Protein AF-A0A218PR52-F1 (afdb_monomer_lite)

Sequence (180 aa):
MHDSLDRFSGSTIVMIILVSALSVLGSLAFACAAPLAAIAAFAALMMGRTTGLALVATALLANQLVGFGVLHYPQTVDTFAWGAAMGVSALIAFFVAHLVVERLQGRSPMLTVPLAFAVAFATYQMALFVTGYPLEGSEATLSADVVRRVFEVDFVAFGALLVLQWVWTMARSAVSAKHA

Secondary structure (DSSP, 8-state):
--TTSTTS-HHHHHHHHHHHHHHHHHHHHHSS---HHHHHHHHHHHS-HHHHHHHHHHHHHHHHHHHHHTS-----HHHHHHHHHHHHHHHHHHHHHHHHHHHHTTT-HHHHHHHHHHHHHHHHHHHHHHHHTTSTTGGGTT-HHHHHHHHHHHHHHHHHHHHHHHHHHHHHHHHHHH--

Foldseek 3Di:
DPPPVVVQDPVLVVLLVVLLVLQLVCCVPQNPQRLLLLLLLLLLQPHDPVSSLVSSVSSLVSNVCCVCPPVVHDPDPLVVLLSVLLSVQSNQLNVQLNVQLVVPVVPDVPVSNVCSSVSSLVSSLVSSLVSCVVGPPSVCSPPPVNSVSNCVSNVVSNVVSVVVVVVVVVVVVVVVVVVD

Radius of gyration: 16.91 Å; chains: 1; bounding box: 38×30×56 Å

Structure (mmCIF, N/CA/C/O backbone):
data_AF-A0A218PR52-F1
#
_entry.id   AF-A0A218PR52-F1
#
loop_
_atom_site.group_PDB
_atom_site.id
_atom_site.type_symbol
_atom_site.label_atom_id
_atom_site.label_alt_id
_atom_site.label_comp_id
_atom_site.label_asym_id
_atom_site.label_entity_id
_atom_site.label_seq_id
_atom_site.pdbx_PDB_ins_code
_atom_site.Cartn_x
_atom_site.Cartn_y
_atom_site.Cartn_z
_atom_site.occupancy
_atom_site.B_iso_or_equiv
_atom_site.auth_seq_id
_atom_site.auth_comp_id
_atom_site.auth_asym_id
_atom_site.auth_atom_id
_atom_site.pdbx_PDB_model_num
ATOM 1 N N . MET A 1 1 ? 19.204 6.021 24.074 1.00 38.50 1 MET A N 1
ATOM 2 C CA . MET A 1 1 ? 18.992 5.401 22.744 1.00 38.50 1 MET A CA 1
ATOM 3 C C . MET A 1 1 ? 18.628 3.919 22.907 1.00 38.50 1 MET A C 1
ATOM 5 O O . MET A 1 1 ? 19.242 3.065 22.290 1.00 38.50 1 MET A O 1
ATOM 9 N N . HIS A 1 2 ? 17.651 3.611 23.768 1.00 36.25 2 HIS A N 1
ATOM 10 C CA . HIS A 1 2 ? 17.145 2.246 23.999 1.00 36.25 2 HIS A CA 1
ATOM 11 C C . HIS A 1 2 ? 15.596 2.198 23.987 1.00 36.25 2 HIS A C 1
ATOM 13 O O . HIS A 1 2 ? 15.026 1.129 23.834 1.00 36.25 2 HIS A O 1
ATOM 19 N N . ASP A 1 3 ? 14.915 3.356 24.014 1.00 40.22 3 ASP A N 1
ATOM 20 C CA . ASP A 1 3 ? 13.456 3.460 24.219 1.00 40.22 3 ASP A CA 1
ATOM 21 C C . ASP A 1 3 ? 12.582 3.380 22.949 1.00 40.22 3 ASP A C 1
ATOM 23 O O . ASP A 1 3 ? 11.361 3.483 23.029 1.00 40.22 3 ASP A O 1
ATOM 27 N N . SER A 1 4 ? 13.153 3.238 21.745 1.00 46.91 4 SER A N 1
ATOM 28 C CA . SER A 1 4 ? 12.336 3.184 20.511 1.00 46.91 4 SER A CA 1
ATOM 29 C C . SER A 1 4 ? 11.792 1.794 20.172 1.00 46.91 4 SER A C 1
ATOM 31 O O . SER A 1 4 ? 10.869 1.699 19.364 1.00 46.91 4 SER A O 1
ATOM 33 N N . LEU A 1 5 ? 12.322 0.725 20.777 1.00 46.69 5 LEU A N 1
ATOM 34 C CA . LEU A 1 5 ? 11.913 -0.649 20.460 1.00 46.69 5 LEU A CA 1
ATOM 35 C C . LEU A 1 5 ? 10.746 -1.146 21.333 1.00 46.69 5 LEU A C 1
ATOM 37 O O . LEU A 1 5 ? 9.972 -1.980 20.872 1.00 46.69 5 LEU A O 1
ATOM 41 N N . ASP A 1 6 ? 10.519 -0.547 22.506 1.00 47.06 6 ASP A N 1
ATOM 42 C CA . ASP A 1 6 ? 9.420 -0.920 23.417 1.00 47.06 6 ASP A CA 1
ATOM 43 C C . ASP A 1 6 ? 8.036 -0.420 22.957 1.00 47.06 6 ASP A C 1
ATOM 45 O O . ASP A 1 6 ? 7.000 -0.789 23.511 1.00 47.06 6 ASP A O 1
ATOM 49 N N . ARG A 1 7 ? 7.981 0.406 21.899 1.00 51.03 7 ARG A N 1
ATOM 50 C CA . ARG A 1 7 ? 6.722 0.948 21.355 1.00 51.03 7 ARG A CA 1
ATOM 51 C C . ARG A 1 7 ? 5.967 -0.042 20.459 1.00 51.03 7 ARG A C 1
ATOM 53 O O . ARG A 1 7 ? 4.805 0.195 20.119 1.00 51.03 7 ARG A O 1
ATOM 60 N N . PHE A 1 8 ? 6.593 -1.154 20.081 1.00 50.22 8 PHE A N 1
ATOM 61 C CA . PHE A 1 8 ? 5.953 -2.210 19.305 1.00 50.22 8 PHE A CA 1
ATOM 62 C C . PHE A 1 8 ? 5.353 -3.251 20.253 1.00 50.22 8 PHE A C 1
ATOM 64 O O . PHE A 1 8 ? 6.013 -4.200 20.664 1.00 50.22 8 PHE A O 1
ATOM 71 N N . SER A 1 9 ? 4.070 -3.086 20.596 1.00 61.56 9 SER A N 1
ATOM 72 C CA . SER A 1 9 ? 3.295 -4.154 21.242 1.00 61.56 9 SER A CA 1
ATOM 73 C C . SER A 1 9 ? 3.459 -5.454 20.444 1.00 61.56 9 SER A C 1
ATOM 75 O O . SER A 1 9 ? 3.469 -5.412 19.215 1.00 61.56 9 SER A O 1
ATOM 77 N N . GLY A 1 10 ? 3.518 -6.617 21.106 1.00 55.94 10 GLY A N 1
ATOM 78 C CA . GLY A 1 10 ? 3.589 -7.916 20.416 1.00 55.94 10 GLY A CA 1
ATOM 79 C C . GLY A 1 10 ? 2.497 -8.106 19.350 1.00 55.94 10 GLY A C 1
ATOM 80 O O . GLY A 1 10 ? 2.724 -8.762 18.339 1.00 55.94 10 GLY A O 1
ATOM 81 N N . SER A 1 11 ? 1.351 -7.433 19.511 1.00 57.50 11 SER A N 1
ATOM 82 C CA . SER A 1 11 ? 0.295 -7.338 18.492 1.00 57.50 11 SER A CA 1
ATOM 83 C C . SER A 1 11 ? 0.738 -6.669 17.184 1.00 57.50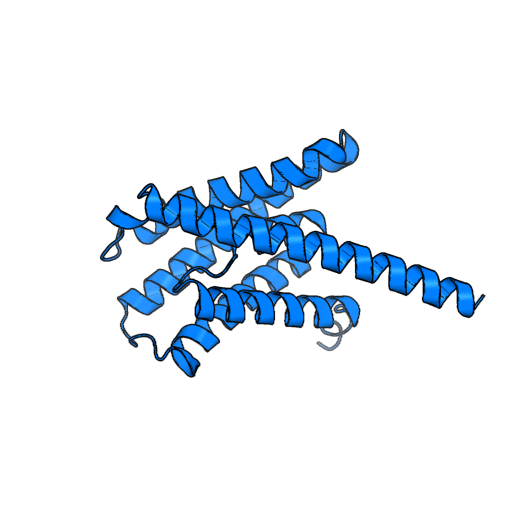 11 SER A C 1
ATOM 85 O O . SER A 1 11 ? 0.413 -7.147 16.100 1.00 57.50 11 SER A O 1
ATOM 87 N N . THR A 1 12 ? 1.528 -5.601 17.271 1.00 61.66 12 THR A N 1
ATOM 88 C CA . THR A 1 12 ? 2.066 -4.870 16.123 1.00 61.66 12 THR A CA 1
ATOM 89 C C . THR A 1 12 ? 3.049 -5.730 15.336 1.00 61.66 12 THR A C 1
ATOM 91 O O . THR A 1 12 ? 3.008 -5.730 14.111 1.00 61.66 12 THR A O 1
ATOM 94 N N . ILE A 1 13 ? 3.887 -6.511 16.022 1.00 61.06 13 ILE A N 1
ATOM 95 C CA . ILE A 1 13 ? 4.863 -7.407 15.383 1.00 61.06 13 ILE A CA 1
ATOM 96 C C . ILE A 1 13 ? 4.149 -8.531 14.624 1.00 61.06 13 ILE A C 1
ATOM 98 O O . ILE A 1 13 ? 4.466 -8.786 13.464 1.00 61.06 13 ILE A O 1
ATOM 102 N N . VAL A 1 14 ? 3.137 -9.156 15.235 1.00 63.66 14 VAL A N 1
ATOM 103 C CA . VAL A 1 14 ? 2.327 -10.197 14.580 1.00 63.66 14 VAL A CA 1
ATOM 104 C C . VAL A 1 14 ? 1.632 -9.648 13.335 1.00 63.66 14 VAL A C 1
ATOM 106 O O . VAL A 1 14 ? 1.633 -10.292 12.289 1.00 63.66 14 VAL A O 1
ATOM 109 N N . MET A 1 15 ? 1.094 -8.432 13.411 1.00 61.53 15 MET A N 1
ATOM 110 C CA . MET A 1 15 ? 0.419 -7.818 12.273 1.00 61.53 15 MET A CA 1
ATOM 111 C C . MET A 1 15 ? 1.388 -7.439 11.150 1.00 61.53 15 MET A C 1
ATOM 113 O O . MET A 1 15 ? 1.076 -7.668 9.987 1.00 61.53 15 MET A O 1
ATOM 117 N N . ILE A 1 16 ? 2.583 -6.941 11.483 1.00 65.31 16 ILE A N 1
ATOM 118 C CA . ILE A 1 16 ? 3.656 -6.697 10.509 1.00 65.31 16 ILE A CA 1
ATOM 119 C C . ILE A 1 16 ? 4.038 -8.001 9.793 1.00 65.31 16 ILE A C 1
ATOM 121 O O . ILE A 1 16 ? 4.148 -8.010 8.567 1.00 65.31 16 ILE A O 1
ATOM 125 N N . ILE A 1 17 ? 4.192 -9.109 10.526 1.00 64.19 17 ILE A N 1
ATOM 126 C CA . ILE A 1 17 ? 4.535 -10.422 9.955 1.00 64.19 17 ILE A CA 1
ATOM 127 C C . ILE A 1 17 ? 3.422 -10.925 9.028 1.00 64.19 17 ILE A C 1
ATOM 129 O O . ILE A 1 17 ? 3.706 -11.365 7.917 1.00 64.19 17 ILE A O 1
ATOM 133 N N . LEU A 1 18 ? 2.160 -10.825 9.447 1.00 62.19 18 LEU A N 1
ATOM 134 C CA . LEU A 1 18 ? 1.013 -11.283 8.658 1.00 62.19 18 LEU A CA 1
ATOM 135 C C . LEU A 1 18 ? 0.796 -10.439 7.399 1.00 62.19 18 LEU A C 1
ATOM 137 O O . LEU A 1 18 ? 0.570 -10.992 6.327 1.00 62.19 18 LEU A O 1
ATOM 141 N N . VAL A 1 19 ? 0.917 -9.114 7.505 1.00 63.00 19 VAL A N 1
ATOM 142 C CA . VAL A 1 19 ? 0.872 -8.189 6.362 1.00 63.00 19 VAL A CA 1
ATOM 143 C C . VAL A 1 19 ? 2.002 -8.492 5.377 1.00 63.00 19 VAL A C 1
ATOM 145 O O . VAL A 1 19 ? 1.782 -8.518 4.165 1.00 63.00 19 VAL A O 1
ATOM 148 N N . SER A 1 20 ? 3.202 -8.766 5.893 1.00 59.84 20 SER A N 1
ATOM 149 C CA . SER A 1 20 ? 4.351 -9.147 5.071 1.00 59.84 20 SER A CA 1
ATOM 150 C C . SER A 1 20 ? 4.092 -10.479 4.366 1.00 59.84 20 SER A C 1
ATOM 152 O O . SER A 1 20 ? 4.284 -10.564 3.160 1.00 59.84 20 SER A O 1
ATOM 154 N N . ALA A 1 21 ? 3.569 -11.487 5.072 1.00 59.81 21 ALA A N 1
ATOM 155 C CA . ALA A 1 21 ? 3.219 -12.790 4.504 1.00 59.81 21 ALA A CA 1
ATOM 156 C C . ALA A 1 21 ? 2.114 -12.695 3.439 1.00 59.81 21 ALA A C 1
ATOM 158 O O . ALA A 1 21 ? 2.205 -13.340 2.398 1.00 59.81 21 ALA A O 1
ATOM 159 N N . LEU A 1 22 ? 1.098 -11.857 3.659 1.00 60.38 22 LEU A N 1
ATOM 160 C CA . LEU A 1 22 ? 0.040 -11.609 2.681 1.00 60.38 22 LEU A CA 1
ATOM 161 C C . LEU A 1 22 ? 0.573 -10.875 1.443 1.00 60.38 22 LEU A C 1
ATOM 163 O O . LEU A 1 22 ? 0.175 -11.198 0.328 1.00 60.38 22 LEU A O 1
ATOM 167 N N . SER A 1 23 ? 1.521 -9.952 1.627 1.00 58.06 23 SER A N 1
ATOM 168 C CA . SER A 1 23 ? 2.226 -9.300 0.516 1.00 58.06 23 SER A CA 1
ATOM 169 C C . SER A 1 23 ? 3.070 -10.300 -0.277 1.00 58.06 23 SER A C 1
ATOM 171 O O . SER A 1 23 ? 3.031 -10.286 -1.500 1.00 58.06 23 SER A O 1
ATOM 173 N N . VAL A 1 24 ? 3.765 -11.223 0.402 1.00 57.78 24 VAL A N 1
ATOM 174 C CA . VAL A 1 24 ? 4.532 -12.312 -0.232 1.00 57.78 24 VAL A CA 1
ATOM 175 C C . VAL A 1 24 ? 3.612 -13.220 -1.055 1.00 57.78 24 VAL A C 1
ATOM 177 O O . VAL A 1 24 ? 3.912 -13.524 -2.208 1.00 57.78 24 VAL A O 1
ATOM 180 N N . LEU A 1 25 ? 2.478 -13.638 -0.483 1.00 55.78 25 LEU A N 1
ATOM 181 C CA . LEU A 1 25 ? 1.492 -14.490 -1.157 1.00 55.78 25 LEU A CA 1
ATOM 182 C C . LEU A 1 25 ? 0.832 -13.779 -2.344 1.00 55.78 25 LEU A C 1
ATOM 184 O O . LEU A 1 25 ? 0.637 -14.401 -3.386 1.00 55.78 25 LEU A O 1
ATOM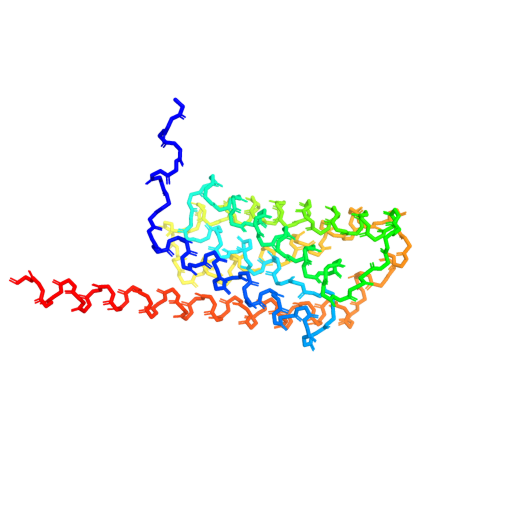 188 N N . GLY A 1 26 ? 0.544 -12.481 -2.215 1.00 52.88 26 GLY A N 1
ATOM 189 C CA . GLY A 1 26 ? 0.079 -11.634 -3.314 1.00 52.88 26 GLY A CA 1
ATOM 190 C C . GLY A 1 26 ? 1.086 -11.598 -4.464 1.00 52.88 26 GLY A C 1
ATOM 191 O O . GLY A 1 26 ? 0.730 -11.908 -5.599 1.00 52.88 26 GLY A O 1
ATOM 192 N N . SER A 1 27 ? 2.365 -11.348 -4.171 1.00 53.25 27 SER A N 1
ATOM 193 C CA . SER A 1 27 ? 3.430 -11.322 -5.182 1.00 53.25 27 SER A CA 1
ATOM 194 C C . SER A 1 27 ? 3.663 -12.684 -5.855 1.00 53.25 27 SER A C 1
ATOM 196 O O . SER A 1 27 ? 3.949 -12.722 -7.051 1.00 53.25 27 SER A O 1
ATOM 198 N N . LEU A 1 28 ? 3.484 -13.798 -5.131 1.00 51.81 28 LEU A N 1
ATOM 199 C CA . LEU A 1 28 ? 3.610 -15.162 -5.669 1.00 51.81 28 LEU A CA 1
ATOM 200 C C . LEU A 1 28 ? 2.415 -15.595 -6.530 1.00 51.81 28 LEU A C 1
ATOM 202 O O . LEU A 1 28 ? 2.607 -16.275 -7.534 1.00 51.81 28 LEU A O 1
ATOM 206 N N . ALA A 1 29 ? 1.188 -15.231 -6.148 1.00 48.50 29 ALA A N 1
ATOM 207 C CA . ALA A 1 29 ? -0.020 -15.676 -6.845 1.00 48.50 29 ALA A CA 1
ATOM 208 C C . ALA A 1 29 ? -0.489 -14.708 -7.949 1.00 48.50 29 ALA A C 1
ATOM 210 O O . ALA A 1 29 ? -1.236 -15.120 -8.838 1.00 48.50 29 ALA A O 1
ATOM 211 N N . PHE A 1 30 ? -0.077 -13.434 -7.908 1.00 46.66 30 PHE A N 1
ATOM 212 C CA . PHE A 1 30 ? -0.635 -12.389 -8.776 1.00 46.66 30 PHE A CA 1
ATOM 213 C C . PHE A 1 30 ? 0.386 -11.685 -9.677 1.00 46.66 30 PHE A C 1
ATOM 215 O O . PHE A 1 30 ? -0.067 -10.981 -10.573 1.00 46.66 30 PHE A O 1
ATOM 222 N N . ALA A 1 31 ? 1.691 -11.951 -9.512 1.00 48.00 31 ALA A N 1
ATOM 223 C CA . ALA A 1 31 ? 2.811 -11.261 -10.162 1.00 48.00 31 ALA A CA 1
ATOM 224 C C . ALA A 1 31 ? 2.792 -9.727 -9.934 1.00 48.00 31 ALA A C 1
ATOM 226 O O . ALA A 1 31 ? 1.833 -9.033 -10.241 1.00 48.00 31 ALA A O 1
ATOM 227 N N . CYS A 1 32 ? 3.877 -9.197 -9.367 1.00 54.16 32 CYS A N 1
ATOM 228 C CA . CYS A 1 32 ? 4.186 -7.775 -9.111 1.00 54.16 32 CYS A CA 1
ATOM 229 C C . CYS A 1 32 ? 3.332 -6.954 -8.117 1.00 54.16 32 CYS A C 1
ATOM 231 O O . CYS A 1 32 ? 3.872 -6.010 -7.541 1.00 54.16 32 CYS A O 1
ATOM 233 N N . ALA A 1 33 ? 2.066 -7.285 -7.854 1.00 60.00 33 ALA A N 1
ATOM 234 C CA . ALA A 1 33 ? 1.190 -6.418 -7.057 1.00 60.00 33 ALA A CA 1
ATOM 235 C C . ALA A 1 33 ? 1.192 -6.765 -5.555 1.00 60.00 33 ALA A C 1
ATOM 237 O O . ALA A 1 33 ? 0.321 -7.488 -5.067 1.00 60.00 33 ALA A O 1
ATOM 238 N N . ALA A 1 34 ? 2.144 -6.225 -4.789 1.00 76.06 34 ALA A N 1
ATOM 239 C CA . ALA A 1 34 ? 1.958 -6.145 -3.340 1.00 76.06 34 ALA A CA 1
ATOM 240 C C . ALA A 1 34 ? 0.771 -5.212 -3.024 1.00 76.06 34 ALA A C 1
ATOM 242 O O . ALA A 1 34 ? 0.680 -4.147 -3.639 1.00 76.06 34 ALA A O 1
ATOM 243 N N . PRO A 1 35 ? -0.105 -5.553 -2.056 1.00 87.38 35 PRO A N 1
ATOM 244 C CA . PRO A 1 35 ? -1.308 -4.782 -1.732 1.00 87.38 35 PRO A CA 1
ATOM 245 C C . PRO A 1 35 ? -0.975 -3.516 -0.919 1.00 87.38 35 PRO A C 1
ATOM 247 O O . PRO A 1 35 ? -1.408 -3.328 0.222 1.00 87.38 35 PRO A O 1
ATOM 250 N N . LEU A 1 36 ? -0.110 -2.659 -1.462 1.00 91.31 36 LEU A N 1
ATOM 251 C CA . LEU A 1 36 ? 0.441 -1.499 -0.767 1.00 91.31 36 LEU A CA 1
ATOM 252 C C . LEU A 1 36 ? -0.631 -0.444 -0.476 1.00 91.31 36 LEU A C 1
ATOM 254 O O . LEU A 1 36 ? -0.570 0.201 0.573 1.00 91.31 36 LEU A O 1
ATOM 258 N N . ALA A 1 37 ? -1.631 -0.290 -1.349 1.00 95.25 37 ALA A N 1
ATOM 259 C CA . ALA A 1 37 ? -2.728 0.642 -1.116 1.00 95.25 37 ALA A CA 1
ATOM 260 C C . ALA A 1 37 ? -3.648 0.156 0.014 1.00 95.25 37 ALA A C 1
ATOM 262 O O . ALA A 1 37 ? -4.043 0.946 0.874 1.00 95.25 37 ALA A O 1
ATOM 263 N N . ALA A 1 38 ? -3.927 -1.147 0.075 1.00 94.31 38 ALA A N 1
ATOM 264 C CA . ALA A 1 38 ? -4.662 -1.765 1.173 1.00 94.31 38 ALA A CA 1
ATOM 265 C C . ALA A 1 38 ? -3.937 -1.593 2.511 1.00 94.31 38 ALA A C 1
ATOM 267 O O . ALA A 1 38 ? -4.554 -1.234 3.516 1.00 94.31 38 ALA A O 1
ATOM 268 N N . ILE A 1 39 ? -2.619 -1.806 2.524 1.00 93.69 39 ILE A N 1
ATOM 269 C CA . ILE A 1 39 ? -1.787 -1.640 3.719 1.00 93.69 39 ILE A CA 1
ATOM 270 C C . ILE A 1 39 ? -1.765 -0.177 4.153 1.00 93.69 39 ILE A C 1
ATOM 272 O O . ILE A 1 39 ? -1.921 0.102 5.339 1.00 93.69 39 ILE A O 1
ATOM 276 N N . ALA A 1 40 ? -1.643 0.760 3.212 1.00 96.69 40 ALA A N 1
ATOM 277 C CA . ALA A 1 40 ? -1.728 2.189 3.483 1.00 96.69 40 ALA A CA 1
ATOM 278 C C . ALA A 1 40 ? -3.089 2.586 4.085 1.00 96.69 40 ALA A C 1
ATOM 280 O O . ALA A 1 40 ? -3.126 3.281 5.102 1.00 96.69 40 ALA A O 1
ATOM 281 N N . ALA A 1 41 ? -4.203 2.105 3.521 1.00 97.25 41 ALA A N 1
ATOM 282 C CA . ALA A 1 41 ? -5.547 2.346 4.051 1.00 97.25 41 ALA A CA 1
ATOM 283 C C . ALA A 1 41 ? -5.718 1.781 5.468 1.00 97.25 41 ALA A C 1
ATOM 285 O O . ALA A 1 41 ? -6.229 2.447 6.368 1.00 97.25 41 ALA A O 1
ATOM 286 N N . PHE A 1 42 ? -5.269 0.546 5.678 1.00 95.00 42 PHE A N 1
ATOM 287 C CA . PHE A 1 42 ? -5.371 -0.133 6.960 1.00 95.00 42 PHE A CA 1
ATOM 288 C C . PHE A 1 42 ? -4.497 0.528 8.034 1.00 95.00 42 PHE A C 1
ATOM 290 O O . PHE A 1 42 ? -4.966 0.785 9.145 1.00 95.00 42 PHE A O 1
ATOM 297 N N . ALA A 1 43 ? -3.260 0.890 7.687 1.00 94.56 43 ALA A N 1
ATOM 298 C CA . ALA A 1 43 ? -2.368 1.671 8.535 1.00 94.56 43 ALA A CA 1
ATOM 299 C C . ALA A 1 43 ? -3.008 3.010 8.921 1.00 94.56 43 ALA A C 1
ATOM 301 O O . ALA A 1 43 ? -2.985 3.391 10.089 1.00 94.56 43 ALA A O 1
ATOM 302 N N . ALA A 1 44 ? -3.615 3.707 7.956 1.00 96.31 44 ALA A N 1
ATOM 303 C CA . ALA A 1 44 ? -4.283 4.979 8.194 1.00 96.31 44 ALA A CA 1
ATOM 304 C C . ALA A 1 44 ? -5.448 4.855 9.187 1.00 96.31 44 ALA A C 1
ATOM 306 O O . ALA A 1 44 ? -5.639 5.765 9.990 1.00 96.31 44 ALA A O 1
ATOM 307 N N . LEU A 1 45 ? -6.191 3.743 9.150 1.00 94.81 45 LEU A N 1
ATOM 308 C CA . LEU A 1 45 ? -7.325 3.468 10.037 1.00 94.81 45 LEU A CA 1
ATOM 309 C C . LEU A 1 45 ? -6.914 3.060 11.455 1.00 94.81 45 LEU A C 1
ATOM 311 O O . LEU A 1 45 ? -7.575 3.460 12.412 1.00 94.81 45 LEU A O 1
ATOM 315 N N . MET A 1 46 ? -5.875 2.232 11.582 1.00 91.81 46 MET A N 1
ATOM 316 C CA . MET A 1 46 ? -5.580 1.500 12.821 1.00 91.81 46 MET A CA 1
ATOM 317 C C . MET A 1 46 ? -4.373 2.039 13.592 1.00 91.81 46 MET A C 1
ATOM 319 O O . MET A 1 46 ? -4.161 1.650 14.741 1.00 91.81 46 MET A O 1
ATOM 323 N N . MET A 1 47 ? -3.548 2.892 12.979 1.00 91.56 47 MET A N 1
ATOM 324 C CA . MET A 1 47 ? -2.256 3.297 13.533 1.00 91.56 47 MET A CA 1
ATOM 325 C C . MET A 1 47 ? -2.077 4.812 13.561 1.00 91.56 47 MET A C 1
ATOM 327 O O . MET A 1 47 ? -2.578 5.544 12.712 1.00 91.56 47 MET A O 1
ATOM 331 N N . GLY A 1 48 ? -1.270 5.283 14.515 1.00 90.25 48 GLY A N 1
ATOM 332 C CA . GLY A 1 48 ? -0.719 6.636 14.460 1.00 90.25 48 GLY A CA 1
ATOM 333 C C . GLY A 1 48 ? 0.308 6.780 13.331 1.00 90.25 48 GLY A C 1
ATOM 334 O O . GLY A 1 48 ? 0.893 5.793 12.881 1.00 90.25 48 GLY A O 1
ATOM 335 N N . ARG A 1 49 ? 0.579 8.024 12.917 1.00 92.00 49 ARG A N 1
ATOM 336 C CA . ARG A 1 49 ? 1.431 8.369 11.758 1.00 92.00 49 ARG A CA 1
ATOM 337 C C . ARG A 1 49 ? 2.763 7.619 11.713 1.00 92.00 49 ARG A C 1
ATOM 339 O O . ARG A 1 49 ? 3.108 7.061 10.681 1.00 92.00 49 ARG A O 1
ATOM 346 N N . THR A 1 50 ? 3.502 7.579 12.821 1.00 91.50 50 THR A N 1
ATOM 347 C CA . THR A 1 50 ? 4.829 6.941 12.877 1.00 91.50 50 THR A CA 1
ATOM 348 C C . THR A 1 50 ? 4.765 5.425 12.707 1.00 91.50 50 THR A C 1
ATOM 350 O O . THR A 1 50 ? 5.531 4.864 11.929 1.00 91.50 50 THR A O 1
ATOM 353 N N . THR A 1 51 ? 3.843 4.754 13.400 1.00 89.94 51 THR A N 1
ATOM 354 C CA . THR A 1 51 ? 3.674 3.296 13.302 1.00 89.94 51 THR A CA 1
ATOM 355 C C . THR A 1 51 ? 3.095 2.892 11.948 1.00 89.94 51 THR A C 1
ATOM 357 O O . THR A 1 51 ? 3.540 1.903 11.375 1.00 89.94 51 THR A O 1
ATOM 360 N N . GLY A 1 52 ? 2.162 3.679 11.406 1.00 91.19 52 GLY A N 1
ATOM 361 C CA . GLY A 1 52 ? 1.603 3.450 10.076 1.00 91.19 52 GLY A CA 1
ATOM 362 C C . GLY A 1 52 ? 2.651 3.585 8.970 1.00 91.19 52 GLY A C 1
ATOM 363 O O . GLY A 1 52 ? 2.748 2.707 8.117 1.00 91.19 52 GLY A O 1
ATOM 364 N N . LEU A 1 53 ? 3.507 4.612 9.039 1.00 93.62 53 LEU A N 1
ATOM 365 C CA . LEU A 1 53 ? 4.649 4.757 8.127 1.00 93.62 53 LEU A CA 1
ATOM 366 C C . LEU A 1 53 ? 5.602 3.570 8.206 1.00 93.62 53 LEU A C 1
ATOM 368 O O . LEU A 1 53 ? 6.014 3.054 7.170 1.00 93.62 53 LEU A O 1
ATOM 372 N N . ALA A 1 54 ? 5.934 3.131 9.423 1.00 91.19 54 ALA A N 1
ATOM 373 C CA . ALA A 1 54 ? 6.778 1.961 9.615 1.00 91.19 54 ALA A CA 1
ATOM 374 C C . ALA A 1 54 ? 6.150 0.718 8.969 1.00 91.19 54 ALA A C 1
ATOM 376 O O . ALA A 1 54 ? 6.840 0.019 8.238 1.00 91.19 54 ALA A O 1
ATOM 377 N N . LEU A 1 55 ? 4.843 0.484 9.151 1.00 89.06 55 LEU A N 1
ATOM 378 C CA . LEU A 1 55 ? 4.148 -0.650 8.537 1.00 89.06 55 LEU A CA 1
ATOM 379 C C . LEU A 1 55 ? 4.230 -0.616 7.003 1.00 89.06 55 LEU A C 1
ATOM 381 O O . LEU A 1 55 ? 4.586 -1.62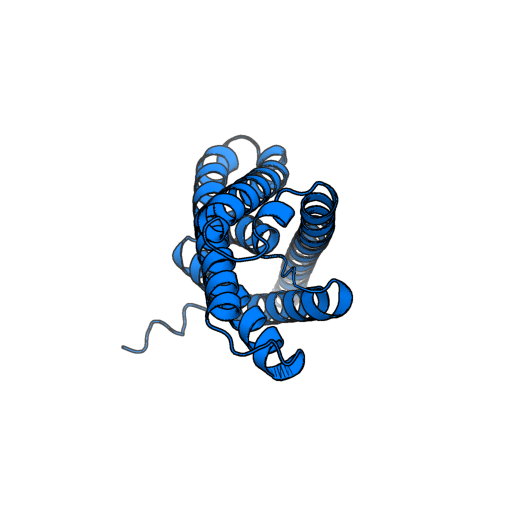1 6.392 1.00 89.06 55 LEU A O 1
ATOM 385 N N . VAL A 1 56 ? 3.929 0.530 6.385 1.00 92.75 56 VAL A N 1
ATOM 386 C CA . VAL A 1 56 ? 3.961 0.687 4.920 1.00 92.75 56 VAL A CA 1
ATOM 387 C C . VAL A 1 56 ? 5.381 0.501 4.381 1.00 92.75 56 VAL A C 1
ATOM 389 O O . VAL A 1 56 ? 5.583 -0.224 3.408 1.00 92.75 56 VAL A O 1
ATOM 392 N N . ALA A 1 57 ? 6.380 1.097 5.037 1.00 90.69 57 ALA A N 1
ATOM 393 C CA . ALA A 1 57 ? 7.780 0.947 4.654 1.00 90.69 57 ALA A CA 1
ATOM 394 C C . ALA A 1 57 ? 8.266 -0.503 4.806 1.00 90.69 57 ALA A C 1
ATOM 396 O O . ALA A 1 57 ? 8.946 -1.022 3.923 1.00 90.69 57 ALA A O 1
ATOM 397 N N . THR A 1 58 ? 7.894 -1.188 5.891 1.00 87.06 58 THR A N 1
ATOM 398 C CA . THR A 1 58 ? 8.232 -2.602 6.087 1.00 87.06 58 THR A CA 1
ATOM 399 C C . THR A 1 58 ? 7.570 -3.486 5.037 1.00 87.06 58 THR A C 1
ATOM 401 O O . THR A 1 58 ? 8.237 -4.362 4.497 1.00 87.06 58 THR A O 1
ATOM 404 N N . ALA A 1 59 ? 6.304 -3.238 4.692 1.00 86.75 59 ALA A N 1
ATOM 405 C CA . ALA A 1 59 ? 5.616 -3.981 3.640 1.00 86.75 59 ALA A CA 1
ATOM 406 C C . ALA A 1 59 ? 6.293 -3.813 2.271 1.00 86.75 59 ALA A C 1
ATOM 408 O O . ALA A 1 59 ? 6.495 -4.796 1.559 1.00 86.75 59 ALA A O 1
ATOM 409 N N . LEU A 1 60 ? 6.709 -2.588 1.932 1.00 89.06 60 LEU A N 1
ATOM 410 C CA . LEU A 1 60 ? 7.486 -2.318 0.724 1.00 89.06 60 LEU A CA 1
ATOM 411 C C . LEU A 1 60 ? 8.807 -3.094 0.725 1.00 89.06 60 LEU A C 1
ATOM 413 O O . LEU A 1 60 ? 9.118 -3.782 -0.243 1.00 89.06 60 LEU A O 1
ATOM 417 N N . LEU A 1 61 ? 9.588 -2.999 1.804 1.00 88.38 61 LEU A N 1
ATOM 418 C CA . LEU A 1 61 ? 10.879 -3.683 1.895 1.00 88.38 61 LEU A CA 1
ATOM 419 C C . LEU A 1 61 ? 10.714 -5.203 1.828 1.00 88.38 61 LEU A C 1
ATOM 421 O O . LEU A 1 61 ? 11.478 -5.862 1.129 1.00 88.38 61 LEU A O 1
ATOM 425 N N . ALA A 1 62 ? 9.695 -5.753 2.489 1.00 83.62 62 ALA A N 1
ATOM 426 C CA . ALA A 1 62 ? 9.355 -7.167 2.390 1.00 83.62 62 ALA A CA 1
ATOM 427 C C . ALA A 1 62 ? 9.030 -7.559 0.941 1.00 83.62 62 ALA A C 1
ATOM 429 O O . ALA A 1 62 ? 9.557 -8.556 0.450 1.00 83.62 62 ALA A O 1
ATOM 430 N N . ASN A 1 63 ? 8.244 -6.745 0.227 1.00 83.44 63 ASN A N 1
ATOM 431 C CA . ASN A 1 63 ? 7.964 -6.968 -1.189 1.00 83.44 63 ASN A CA 1
ATOM 432 C C . ASN A 1 63 ? 9.243 -6.959 -2.043 1.00 83.44 63 ASN A C 1
ATOM 434 O O . ASN A 1 63 ? 9.434 -7.854 -2.864 1.00 83.44 63 ASN A O 1
ATOM 438 N N . GLN A 1 64 ? 10.153 -6.005 -1.821 1.00 86.06 64 GLN A N 1
ATOM 439 C CA . GLN A 1 64 ? 11.422 -5.958 -2.554 1.00 86.06 64 GLN A CA 1
ATOM 440 C C . GLN A 1 64 ? 12.317 -7.167 -2.243 1.00 86.06 64 GLN A C 1
ATOM 442 O O . GLN A 1 64 ? 12.911 -7.733 -3.158 1.00 86.06 64 GLN A O 1
ATOM 447 N N . LEU A 1 65 ? 12.398 -7.593 -0.978 1.00 84.88 65 LEU A N 1
ATOM 448 C CA . LEU A 1 65 ? 13.179 -8.766 -0.574 1.00 84.88 65 LEU A CA 1
ATOM 449 C C . LEU A 1 65 ? 12.656 -10.051 -1.221 1.00 84.88 65 LEU A C 1
ATOM 451 O O . LEU A 1 65 ? 13.450 -10.869 -1.675 1.00 84.88 65 LEU A O 1
ATOM 455 N N . VAL A 1 66 ? 11.335 -10.216 -1.313 1.00 80.75 66 VAL A N 1
ATOM 456 C CA . VAL A 1 66 ? 10.722 -11.346 -2.026 1.00 80.75 66 VAL A CA 1
ATOM 457 C C . VAL A 1 66 ? 10.988 -11.251 -3.524 1.00 80.75 66 VAL A C 1
ATOM 459 O O . VAL A 1 66 ? 11.393 -12.241 -4.130 1.00 80.75 66 VAL A O 1
ATOM 462 N N . GLY A 1 67 ? 10.814 -10.068 -4.117 1.00 78.88 67 GLY A N 1
ATOM 463 C CA . GLY A 1 67 ? 11.063 -9.832 -5.538 1.00 78.88 67 GLY A CA 1
ATOM 464 C C . GLY A 1 67 ? 12.487 -10.208 -5.948 1.00 78.88 67 GLY A C 1
ATOM 465 O O . GLY A 1 67 ? 12.689 -11.044 -6.825 1.00 78.88 67 GLY A O 1
ATOM 466 N N . PHE A 1 68 ? 13.492 -9.654 -5.270 1.00 84.31 68 PHE A N 1
ATOM 467 C CA . PHE A 1 68 ? 14.893 -9.911 -5.607 1.00 84.31 68 PHE A CA 1
ATOM 468 C C . PHE A 1 68 ? 15.414 -11.255 -5.090 1.00 84.31 68 PHE A C 1
ATOM 470 O O . PHE A 1 68 ? 16.211 -11.892 -5.771 1.00 84.31 68 PHE A O 1
ATOM 477 N N . GLY A 1 69 ? 14.992 -11.689 -3.900 1.00 82.88 69 GLY A N 1
ATOM 478 C CA . GLY A 1 69 ? 15.534 -12.882 -3.247 1.00 82.88 69 GLY A CA 1
ATOM 479 C C . GLY A 1 69 ? 14.843 -14.191 -3.627 1.00 82.88 69 GLY A C 1
ATOM 480 O O . GLY A 1 69 ? 15.498 -15.227 -3.663 1.00 82.88 69 GLY A O 1
ATOM 481 N N . VAL A 1 70 ? 13.535 -14.165 -3.901 1.00 79.44 70 VAL A N 1
ATOM 482 C CA . VAL A 1 70 ? 12.732 -15.375 -4.170 1.00 79.44 70 VAL A CA 1
ATOM 483 C C . VAL A 1 70 ? 12.290 -15.431 -5.627 1.00 79.44 70 VAL A C 1
ATOM 485 O O . VAL A 1 70 ? 12.423 -16.467 -6.276 1.00 79.44 70 VAL A O 1
ATOM 488 N N . LEU A 1 71 ? 11.785 -14.318 -6.162 1.00 75.19 71 LEU A N 1
ATOM 489 C CA . LEU A 1 71 ? 11.308 -14.236 -7.547 1.00 75.19 71 LEU A CA 1
ATOM 490 C C . LEU A 1 71 ? 12.428 -13.935 -8.548 1.00 75.19 71 LEU A C 1
ATOM 492 O O . LEU A 1 71 ? 12.177 -13.948 -9.749 1.00 75.19 71 LEU A O 1
ATOM 496 N N . HIS A 1 72 ? 13.652 -13.704 -8.060 1.00 80.56 72 HIS A N 1
ATOM 497 C CA . HIS A 1 72 ? 14.838 -13.440 -8.873 1.00 80.56 72 HIS A CA 1
ATOM 498 C C . HIS A 1 72 ? 14.618 -12.301 -9.882 1.00 80.56 72 HIS A C 1
ATOM 500 O O . HIS A 1 72 ? 14.998 -12.408 -11.048 1.00 80.56 72 HIS A O 1
ATOM 506 N N . TYR A 1 73 ? 13.981 -11.210 -9.437 1.00 80.62 73 TYR A N 1
ATOM 507 C CA . TYR A 1 73 ? 13.771 -10.026 -10.266 1.00 80.62 73 TYR A CA 1
ATOM 508 C C . TYR A 1 73 ? 15.086 -9.541 -10.898 1.00 80.62 73 TYR A C 1
ATOM 510 O O . TYR A 1 73 ? 16.120 -9.533 -10.216 1.00 80.62 73 TYR A O 1
ATOM 518 N N . PRO A 1 74 ? 15.060 -9.097 -12.171 1.00 84.50 74 PRO A N 1
ATOM 519 C CA . PRO A 1 74 ? 16.235 -8.536 -12.820 1.00 84.50 74 PRO A CA 1
ATOM 520 C C . PRO A 1 74 ? 16.838 -7.404 -11.984 1.00 84.50 74 PRO A C 1
ATOM 522 O O . PRO A 1 74 ? 16.146 -6.475 -11.576 1.00 84.50 74 PRO A O 1
ATOM 525 N N . GLN A 1 75 ? 18.144 -7.451 -11.733 1.00 90.50 75 GLN A N 1
ATOM 526 C CA . GLN A 1 75 ? 18.843 -6.406 -10.978 1.00 90.50 75 GLN A CA 1
ATOM 527 C C . GLN A 1 75 ? 19.227 -5.236 -11.893 1.00 90.50 75 GLN A C 1
ATOM 529 O O . GLN A 1 75 ? 20.400 -4.927 -12.086 1.00 90.50 75 GLN A O 1
ATOM 534 N N . THR A 1 76 ? 18.219 -4.607 -12.498 1.00 90.94 76 THR A N 1
ATOM 535 C CA . THR A 1 76 ? 18.372 -3.450 -13.388 1.00 90.94 76 THR A CA 1
ATOM 536 C C . THR A 1 76 ? 17.977 -2.160 -12.680 1.00 90.94 76 THR A C 1
ATOM 538 O O . THR A 1 76 ? 17.156 -2.170 -11.762 1.00 90.94 76 THR A O 1
ATOM 541 N N . VAL A 1 77 ? 18.532 -1.030 -13.133 1.00 90.56 77 VAL A N 1
ATOM 542 C CA . VAL A 1 77 ? 18.154 0.305 -12.633 1.00 90.56 77 VAL A CA 1
ATOM 543 C C . VAL A 1 77 ? 16.643 0.518 -12.737 1.00 90.56 77 VAL A C 1
ATOM 545 O O . VAL A 1 77 ? 16.040 1.004 -11.786 1.00 90.56 77 VAL A O 1
ATOM 548 N N . ASP A 1 78 ? 16.034 0.082 -13.841 1.00 86.06 78 ASP A N 1
ATOM 549 C CA . ASP A 1 78 ? 14.591 0.184 -14.070 1.00 86.06 78 ASP A CA 1
ATOM 550 C C . ASP A 1 78 ? 13.775 -0.599 -13.022 1.00 86.06 78 ASP A C 1
ATOM 552 O O . ASP A 1 78 ? 12.862 -0.055 -12.403 1.00 86.06 78 ASP A O 1
ATOM 556 N N . THR A 1 79 ? 14.182 -1.830 -12.689 1.00 86.44 79 THR A N 1
ATOM 557 C CA . THR A 1 79 ? 13.503 -2.641 -11.660 1.00 86.44 79 THR A CA 1
ATOM 558 C C . THR A 1 79 ? 13.598 -2.005 -10.269 1.00 86.44 79 THR A C 1
ATOM 560 O O . THR A 1 79 ? 12.627 -1.997 -9.505 1.00 86.44 79 THR A O 1
ATOM 563 N N . PHE A 1 80 ? 14.757 -1.436 -9.921 1.00 90.06 80 PHE A N 1
ATOM 564 C CA . PHE A 1 80 ? 14.903 -0.684 -8.672 1.00 90.06 80 PHE A CA 1
ATOM 565 C C . PHE A 1 80 ? 14.055 0.593 -8.671 1.00 90.06 80 PHE A C 1
ATOM 567 O O . PHE A 1 80 ? 13.456 0.926 -7.645 1.00 90.06 80 PHE A O 1
ATOM 574 N N . ALA A 1 81 ? 13.967 1.285 -9.809 1.00 92.44 81 ALA A N 1
ATOM 575 C CA . ALA A 1 81 ? 13.172 2.495 -9.959 1.00 92.44 81 ALA A CA 1
ATOM 576 C C . ALA A 1 81 ? 11.667 2.219 -9.812 1.00 92.44 81 ALA A C 1
ATOM 578 O O . ALA A 1 81 ? 10.992 2.957 -9.095 1.00 92.44 81 ALA A O 1
ATOM 579 N N . TRP A 1 82 ? 11.158 1.113 -10.365 1.00 89.88 82 TRP A N 1
ATOM 580 C CA . TRP A 1 82 ? 9.783 0.654 -10.131 1.00 89.88 82 TRP A CA 1
ATOM 581 C C . TRP A 1 82 ? 9.509 0.368 -8.651 1.00 89.88 82 TRP A C 1
ATOM 583 O O . TRP A 1 82 ? 8.477 0.779 -8.117 1.00 89.88 82 TRP A O 1
ATOM 593 N N . GLY A 1 83 ? 10.458 -0.268 -7.955 1.00 90.00 83 GLY A N 1
ATOM 594 C CA . GLY A 1 83 ? 10.391 -0.458 -6.503 1.00 90.00 83 GLY A CA 1
ATOM 595 C C . GLY A 1 83 ? 10.268 0.865 -5.738 1.00 90.00 83 GLY A C 1
ATOM 596 O O . GLY A 1 83 ? 9.419 1.008 -4.856 1.00 90.00 83 GLY A O 1
ATOM 597 N N . ALA A 1 84 ? 11.079 1.860 -6.106 1.00 92.94 84 ALA A N 1
ATOM 598 C CA . ALA A 1 84 ? 11.026 3.192 -5.509 1.00 92.94 84 ALA A CA 1
ATOM 599 C C . ALA A 1 84 ? 9.705 3.921 -5.817 1.00 92.94 84 ALA A C 1
ATOM 601 O O . ALA A 1 84 ? 9.105 4.494 -4.906 1.00 92.94 84 ALA A O 1
ATOM 602 N N . ALA A 1 85 ? 9.218 3.856 -7.060 1.00 93.69 85 ALA A N 1
ATOM 603 C CA . ALA A 1 85 ? 7.950 4.450 -7.487 1.00 93.69 85 ALA A CA 1
ATOM 604 C C . ALA A 1 85 ? 6.759 3.881 -6.698 1.00 93.69 85 ALA A C 1
ATOM 606 O O . ALA A 1 85 ? 5.953 4.639 -6.148 1.00 93.69 85 ALA A O 1
ATOM 607 N N . MET A 1 86 ? 6.695 2.554 -6.540 1.00 92.38 86 MET A N 1
ATOM 608 C CA . MET A 1 86 ? 5.696 1.890 -5.695 1.00 92.38 86 MET A CA 1
ATOM 609 C C . MET A 1 86 ? 5.780 2.355 -4.239 1.00 92.38 86 MET A C 1
ATOM 611 O O . MET A 1 86 ? 4.754 2.647 -3.622 1.00 92.38 86 MET A O 1
ATOM 615 N N . GLY A 1 87 ? 6.993 2.465 -3.695 1.00 92.44 87 GLY A N 1
ATOM 616 C CA . GLY A 1 87 ? 7.218 2.911 -2.325 1.00 92.44 87 GLY A CA 1
ATOM 617 C C . GLY A 1 87 ? 6.751 4.337 -2.064 1.00 92.44 87 GLY A C 1
ATOM 618 O O . GLY A 1 87 ? 5.978 4.579 -1.138 1.00 92.44 87 GLY A O 1
ATOM 619 N N . VAL A 1 88 ? 7.175 5.279 -2.906 1.00 96.31 88 VAL A N 1
ATOM 620 C CA . VAL A 1 88 ? 6.756 6.685 -2.815 1.00 96.31 88 VAL A CA 1
ATOM 621 C C . VAL A 1 88 ? 5.236 6.796 -2.931 1.00 96.31 88 VAL A C 1
ATOM 623 O O . VAL A 1 88 ? 4.604 7.464 -2.112 1.00 96.31 88 VAL A O 1
ATOM 626 N N . SER A 1 89 ? 4.636 6.078 -3.878 1.00 96.44 89 SER A N 1
ATOM 627 C CA . SER A 1 89 ? 3.186 6.080 -4.095 1.00 96.44 89 SER A CA 1
ATOM 628 C C . SER A 1 89 ? 2.413 5.539 -2.892 1.00 96.44 89 SER A C 1
ATOM 630 O O . SER A 1 89 ? 1.404 6.122 -2.495 1.00 96.44 89 SER A O 1
ATOM 632 N N . ALA A 1 90 ? 2.909 4.476 -2.254 1.00 96.50 90 ALA A N 1
ATOM 633 C CA . ALA A 1 90 ? 2.306 3.907 -1.050 1.00 96.50 90 ALA A CA 1
ATOM 634 C C . ALA A 1 90 ? 2.373 4.867 0.149 1.00 96.50 90 ALA A C 1
ATOM 636 O O . ALA A 1 90 ? 1.404 5.003 0.898 1.00 96.50 90 ALA A O 1
ATOM 637 N N . LEU A 1 91 ? 3.494 5.577 0.315 1.00 97.31 91 LEU A N 1
ATOM 638 C CA . LEU A 1 91 ? 3.649 6.577 1.374 1.00 97.31 91 LEU A CA 1
ATOM 639 C C . LEU A 1 91 ? 2.711 7.773 1.164 1.00 97.31 91 LEU A C 1
ATOM 641 O O . LEU A 1 91 ? 2.082 8.232 2.120 1.00 97.31 91 LEU A O 1
ATOM 645 N N . ILE A 1 92 ? 2.570 8.253 -0.076 1.00 98.19 92 ILE A N 1
ATOM 646 C CA . ILE A 1 92 ? 1.609 9.311 -0.420 1.00 98.19 92 ILE A CA 1
ATOM 647 C C . ILE A 1 92 ? 0.181 8.835 -0.124 1.00 98.19 92 ILE A C 1
ATOM 649 O O . ILE A 1 92 ? -0.559 9.529 0.576 1.00 98.19 92 ILE A O 1
ATOM 653 N N . ALA A 1 93 ? -0.189 7.635 -0.583 1.00 98.19 93 ALA A N 1
ATOM 654 C CA . ALA A 1 93 ? -1.498 7.041 -0.325 1.00 98.19 93 ALA A CA 1
ATOM 655 C C . ALA A 1 93 ? -1.807 6.939 1.174 1.00 98.19 93 ALA A C 1
ATOM 657 O O . ALA A 1 93 ? -2.905 7.301 1.596 1.00 98.19 93 ALA A O 1
ATOM 658 N N . PHE A 1 94 ? -0.828 6.533 1.988 1.00 98.31 94 PHE A N 1
ATOM 659 C CA . PHE A 1 94 ? -0.966 6.483 3.442 1.00 98.31 94 PHE A CA 1
ATOM 660 C C . PHE A 1 94 ? -1.271 7.858 4.033 1.00 98.31 94 PHE A C 1
ATOM 662 O O . PHE A 1 94 ? -2.236 7.996 4.782 1.00 98.31 94 PHE A O 1
ATOM 669 N N . PHE A 1 95 ? -0.490 8.887 3.694 1.00 98.31 95 PHE A N 1
ATOM 670 C CA . PHE A 1 95 ? -0.711 10.221 4.251 1.00 98.31 95 PHE A CA 1
ATOM 671 C C . PHE A 1 95 ? -2.060 10.809 3.836 1.00 98.31 95 PHE A C 1
ATOM 673 O O . PHE A 1 95 ? -2.754 11.380 4.677 1.00 98.31 95 PHE A O 1
ATOM 680 N N . VAL A 1 96 ? -2.454 10.653 2.570 1.00 98.06 96 VAL A N 1
ATOM 681 C CA . VAL A 1 96 ? -3.747 11.151 2.082 1.00 98.06 96 VAL A CA 1
ATOM 682 C C . VAL A 1 96 ? -4.902 10.402 2.752 1.00 98.06 96 VAL A C 1
ATOM 684 O O . VAL A 1 96 ? -5.833 11.039 3.247 1.00 98.06 96 VAL A O 1
ATOM 687 N N . ALA A 1 97 ? -4.823 9.073 2.857 1.00 97.69 97 ALA A N 1
ATOM 688 C CA . ALA A 1 97 ? -5.826 8.280 3.561 1.00 97.69 97 ALA A CA 1
ATOM 689 C C . ALA A 1 97 ? -5.906 8.657 5.047 1.00 97.69 97 ALA A C 1
ATOM 691 O O . ALA A 1 97 ? -7.001 8.852 5.569 1.00 97.69 97 ALA A O 1
ATOM 692 N N . HIS A 1 98 ? -4.769 8.847 5.720 1.00 96.75 98 HIS A N 1
ATOM 693 C CA . HIS A 1 98 ? -4.727 9.227 7.132 1.00 96.75 98 HIS A CA 1
ATOM 694 C C . HIS A 1 98 ? -5.386 10.587 7.379 1.00 96.75 98 HIS A C 1
ATOM 696 O O . HIS A 1 98 ? -6.207 10.727 8.280 1.00 96.75 98 HIS A O 1
ATOM 702 N N . LEU A 1 99 ? -5.122 11.564 6.509 1.00 96.06 99 LEU A N 1
ATOM 703 C CA . LEU A 1 99 ? -5.767 12.876 6.540 1.00 96.06 99 LEU A CA 1
ATOM 704 C C . LEU A 1 99 ? -7.291 12.809 6.345 1.00 96.06 99 LEU A C 1
ATOM 706 O O . LEU A 1 99 ? -8.021 13.651 6.876 1.00 96.06 99 LEU A O 1
ATOM 710 N N . VAL A 1 100 ? -7.787 11.862 5.548 1.00 94.88 100 VAL A N 1
ATOM 711 C CA . VAL A 1 100 ? -9.230 11.635 5.366 1.00 94.88 100 VAL A CA 1
ATOM 712 C C . VAL A 1 100 ? -9.825 10.963 6.599 1.00 94.88 100 VAL A C 1
ATOM 714 O O . VAL A 1 100 ? -10.860 11.402 7.102 1.00 94.88 100 VAL A O 1
ATOM 717 N N . VAL A 1 101 ? -9.145 9.947 7.124 1.00 95.12 101 VAL A N 1
ATOM 718 C CA . VAL A 1 101 ? -9.545 9.213 8.325 1.00 95.12 101 VAL A CA 1
ATOM 719 C C . VAL A 1 101 ? -9.646 10.147 9.534 1.00 95.12 101 VAL A C 1
ATOM 721 O O . VAL A 1 101 ? -10.701 10.185 10.164 1.00 95.12 101 VAL A O 1
ATOM 724 N N . GLU A 1 102 ? -8.632 10.978 9.801 1.00 93.06 102 GLU A N 1
ATOM 725 C CA . GLU A 1 102 ? -8.638 11.961 10.901 1.00 93.06 102 GLU A CA 1
ATOM 726 C C . GLU A 1 102 ? -9.854 12.906 10.839 1.00 93.06 102 GLU A C 1
ATOM 728 O O . GLU A 1 102 ? -10.419 13.277 11.867 1.00 93.06 102 GLU A O 1
ATOM 733 N N . ARG A 1 103 ? -10.302 13.277 9.631 1.00 90.38 103 ARG A N 1
ATOM 734 C CA . ARG A 1 103 ? -11.458 14.170 9.439 1.00 90.38 103 ARG A CA 1
ATOM 735 C C . ARG A 1 103 ? -12.810 13.473 9.585 1.00 90.38 103 ARG A C 1
ATOM 737 O O . ARG A 1 103 ? -13.793 14.132 9.931 1.00 90.38 103 ARG A O 1
ATOM 744 N N . LEU A 1 104 ? -12.888 12.180 9.274 1.00 89.00 104 LEU A N 1
ATOM 745 C CA . LEU A 1 104 ? -14.153 11.442 9.179 1.00 89.00 104 LEU A CA 1
ATOM 746 C C . LEU A 1 104 ? -14.446 10.552 10.387 1.00 89.00 104 LEU A C 1
ATOM 748 O O . LEU A 1 104 ? -15.623 10.328 10.686 1.00 89.00 104 LEU A O 1
ATOM 752 N N . GLN A 1 105 ? -13.422 10.093 11.114 1.00 79.38 105 GLN A N 1
ATOM 753 C CA . GLN A 1 105 ? -13.582 9.169 12.244 1.00 79.38 105 GLN A CA 1
ATOM 754 C C . GLN A 1 105 ? -14.549 9.687 13.317 1.00 79.38 105 GLN A C 1
ATOM 756 O O . GLN A 1 105 ? -15.330 8.903 13.847 1.00 79.38 105 GLN A O 1
ATOM 761 N N . GLY A 1 106 ? -14.564 10.996 13.585 1.00 76.00 106 GLY A N 1
ATOM 762 C CA . GLY A 1 106 ? -15.483 11.604 14.555 1.00 76.00 106 GLY A CA 1
ATOM 763 C C . GLY A 1 106 ? -16.915 11.834 14.052 1.00 76.00 106 GLY A C 1
ATOM 764 O O . GLY A 1 106 ? -17.773 12.209 14.843 1.00 76.00 106 GLY A O 1
ATOM 765 N N . ARG A 1 107 ? -17.187 11.655 12.750 1.00 83.06 107 ARG A N 1
ATOM 766 C CA . ARG A 1 107 ? -18.480 11.995 12.123 1.00 83.06 107 ARG A CA 1
ATOM 767 C C . ARG A 1 107 ? -19.276 10.775 11.674 1.00 83.06 107 ARG A C 1
ATOM 769 O O . ARG A 1 107 ? -20.478 10.729 11.901 1.00 83.06 107 ARG A O 1
ATOM 776 N N . SER A 1 108 ? -18.636 9.813 11.008 1.00 84.00 108 SER A N 1
ATOM 777 C CA . SER A 1 108 ? -19.317 8.612 10.511 1.00 84.00 108 SER A CA 1
ATOM 778 C C . SER A 1 108 ? -18.342 7.441 10.355 1.00 84.00 108 SER A C 1
ATOM 780 O O . SER A 1 108 ? -17.727 7.290 9.297 1.00 84.00 108 SER A O 1
ATOM 782 N N . PRO A 1 109 ? -18.196 6.573 11.373 1.00 77.88 109 PRO A N 1
ATOM 783 C CA . PRO A 1 109 ? -17.274 5.436 11.303 1.00 77.88 109 PRO A CA 1
ATOM 784 C C . PRO A 1 109 ? -17.627 4.461 10.170 1.00 77.88 109 PRO A C 1
ATOM 786 O O . PRO A 1 109 ? -16.734 3.855 9.582 1.00 77.88 109 PRO A O 1
ATOM 789 N N . MET A 1 110 ? -18.913 4.365 9.815 1.00 84.62 110 MET A N 1
ATOM 790 C CA . MET A 1 110 ? -19.405 3.485 8.754 1.00 84.62 110 MET A CA 1
ATOM 791 C C . MET A 1 110 ? -18.942 3.926 7.356 1.00 84.62 110 MET A C 1
ATOM 793 O O . MET A 1 110 ? -18.702 3.083 6.497 1.00 84.62 110 MET A O 1
ATOM 797 N N . LEU A 1 111 ? -18.768 5.235 7.136 1.00 89.69 111 LEU A N 1
ATOM 798 C CA . LEU A 1 111 ? -18.249 5.775 5.874 1.00 89.69 111 LEU A CA 1
ATOM 799 C C . LEU A 1 111 ? -16.719 5.839 5.846 1.00 89.69 111 LEU A C 1
ATOM 801 O O . LEU A 1 111 ? -16.127 5.745 4.775 1.00 89.69 111 LEU A O 1
ATOM 805 N N . THR A 1 112 ? -16.071 5.972 7.005 1.00 93.31 112 THR A N 1
ATOM 806 C CA . THR A 1 112 ? -14.613 6.124 7.103 1.00 93.31 112 THR A CA 1
ATOM 807 C C . THR A 1 112 ? -13.855 4.940 6.508 1.00 93.31 112 THR A C 1
ATOM 809 O O . THR A 1 112 ? -12.885 5.150 5.789 1.00 93.31 112 THR A O 1
ATOM 812 N N . VAL A 1 113 ? -14.284 3.703 6.778 1.00 94.06 113 VAL A N 1
ATOM 813 C CA . VAL A 1 113 ? -13.589 2.492 6.303 1.00 94.06 113 VAL A CA 1
ATOM 814 C C . VAL A 1 113 ? -13.573 2.386 4.769 1.00 94.06 113 VAL A C 1
ATOM 816 O O . VAL A 1 113 ? -12.477 2.316 4.208 1.00 94.06 113 VAL A O 1
ATOM 819 N N . PRO A 1 114 ? -14.724 2.411 4.061 1.00 95.25 114 PRO A N 1
ATOM 820 C CA . PRO A 1 114 ? -14.718 2.337 2.600 1.00 95.25 114 PRO A CA 1
ATOM 821 C C . PRO A 1 114 ? -14.049 3.557 1.951 1.00 95.25 114 PRO A C 1
ATOM 823 O O . PRO A 1 114 ? -13.371 3.401 0.938 1.00 95.25 114 PRO A O 1
ATOM 826 N N . LEU A 1 115 ? -14.168 4.756 2.540 1.00 95.75 115 LEU A N 1
ATOM 827 C CA . LEU A 1 115 ? -13.483 5.949 2.028 1.00 95.75 115 LEU A CA 1
ATOM 828 C C . LEU A 1 115 ? -11.967 5.876 2.197 1.00 95.75 115 LEU A C 1
ATOM 830 O O . LEU A 1 115 ? -11.254 6.269 1.281 1.00 95.75 115 LEU A O 1
ATOM 834 N N . ALA A 1 116 ? -11.465 5.364 3.322 1.00 96.38 116 ALA A N 1
ATOM 835 C CA . ALA A 1 116 ? -10.030 5.195 3.534 1.00 96.38 116 ALA A CA 1
ATOM 836 C C . ALA A 1 116 ? -9.418 4.288 2.460 1.00 96.38 116 ALA A C 1
ATOM 838 O O . ALA A 1 116 ? -8.388 4.634 1.885 1.00 96.38 116 ALA A O 1
ATOM 839 N N . PHE A 1 117 ? -10.088 3.175 2.146 1.00 97.12 117 PHE A N 1
ATOM 840 C CA . PHE A 1 117 ? -9.676 2.278 1.069 1.00 97.12 117 PHE A CA 1
ATOM 841 C C . PHE A 1 117 ? -9.739 2.954 -0.303 1.00 97.12 117 PHE A C 1
ATOM 843 O O . PHE A 1 117 ? -8.735 2.991 -1.010 1.00 97.12 117 PHE A O 1
ATOM 850 N N . ALA A 1 118 ? -10.889 3.534 -0.663 1.00 97.75 118 ALA A N 1
ATOM 851 C CA . ALA A 1 118 ? -11.081 4.164 -1.968 1.00 97.75 118 ALA A CA 1
ATOM 852 C C . ALA A 1 118 ? -10.068 5.294 -2.217 1.00 97.75 118 ALA A C 1
ATOM 854 O O . ALA A 1 118 ? -9.480 5.381 -3.294 1.00 97.75 118 ALA A O 1
ATOM 855 N N . VAL A 1 119 ? -9.823 6.131 -1.205 1.00 98.00 119 VAL A N 1
ATOM 856 C CA . VAL A 1 119 ? -8.850 7.226 -1.270 1.00 98.00 119 VAL A CA 1
ATOM 857 C C . VAL A 1 119 ? -7.422 6.699 -1.361 1.00 98.00 119 VAL A C 1
ATOM 859 O O . VAL A 1 119 ? -6.665 7.197 -2.193 1.00 98.00 119 VAL A O 1
ATOM 862 N N . ALA A 1 120 ? -7.040 5.710 -0.547 1.00 98.12 120 ALA A N 1
ATOM 863 C CA . ALA A 1 120 ? -5.701 5.129 -0.614 1.00 98.12 120 ALA A CA 1
ATOM 864 C C . ALA A 1 120 ? -5.434 4.508 -1.990 1.00 98.12 120 ALA A C 1
ATOM 866 O O . ALA A 1 120 ? -4.408 4.800 -2.593 1.00 98.12 120 ALA A O 1
ATOM 867 N N . PHE A 1 121 ? -6.376 3.719 -2.512 1.00 97.56 121 PHE A N 1
ATOM 868 C CA . PHE A 1 121 ? -6.262 3.072 -3.819 1.00 97.56 121 PHE A CA 1
ATOM 869 C C . PHE A 1 121 ? -6.154 4.087 -4.960 1.00 97.56 121 PHE A C 1
ATOM 871 O O . PHE A 1 121 ? -5.216 4.029 -5.755 1.00 97.56 121 PHE A O 1
ATOM 878 N N . ALA A 1 122 ? -7.067 5.062 -5.013 1.00 97.62 122 ALA A N 1
ATOM 879 C CA . ALA A 1 122 ? -7.041 6.087 -6.052 1.00 97.62 122 ALA A CA 1
ATOM 880 C C . ALA A 1 122 ? -5.753 6.922 -5.988 1.00 97.62 122 ALA A C 1
ATOM 882 O O . ALA A 1 122 ? -5.124 7.176 -7.013 1.00 97.62 122 ALA A O 1
ATOM 883 N N . THR A 1 123 ? -5.323 7.304 -4.782 1.00 98.19 123 THR A N 1
ATOM 884 C CA . THR A 1 123 ? -4.077 8.057 -4.587 1.00 98.19 123 THR A CA 1
ATOM 885 C C . THR A 1 123 ? -2.867 7.234 -5.006 1.00 98.19 123 THR A C 1
ATOM 887 O O . THR A 1 123 ? -1.987 7.763 -5.676 1.00 98.19 123 THR A O 1
ATOM 890 N N . TYR A 1 124 ? -2.830 5.950 -4.644 1.00 96.88 124 TYR A N 1
ATOM 891 C CA . TYR A 1 124 ? -1.745 5.048 -5.005 1.00 96.88 124 TYR A CA 1
ATOM 892 C C . TYR A 1 124 ? -1.609 4.923 -6.523 1.00 96.88 124 TYR A C 1
ATOM 894 O O . TYR A 1 124 ? -0.522 5.165 -7.033 1.00 96.88 124 TYR A O 1
ATOM 902 N N . GLN A 1 125 ? -2.697 4.649 -7.253 1.00 95.00 125 GLN A N 1
ATOM 903 C CA . GLN A 1 125 ? -2.638 4.527 -8.714 1.00 95.00 125 GLN A CA 1
ATOM 904 C C . GLN A 1 125 ? -2.230 5.827 -9.407 1.00 95.00 125 GLN A C 1
ATOM 906 O O . GLN A 1 125 ? -1.409 5.809 -10.322 1.00 95.00 125 GLN A O 1
ATOM 911 N N . MET A 1 126 ? -2.760 6.967 -8.957 1.00 95.81 126 MET A N 1
ATOM 912 C CA . MET A 1 126 ? -2.394 8.263 -9.533 1.00 95.81 126 MET A CA 1
ATOM 913 C C . MET A 1 126 ? -0.935 8.621 -9.242 1.00 95.81 126 MET A C 1
ATOM 915 O O . MET A 1 126 ? -0.223 9.086 -10.130 1.00 95.81 126 MET A O 1
ATOM 919 N N . ALA A 1 127 ? -0.467 8.384 -8.015 1.00 96.56 127 ALA A N 1
ATOM 920 C CA . ALA A 1 127 ? 0.926 8.607 -7.653 1.00 96.56 127 ALA A CA 1
ATOM 921 C C . ALA A 1 127 ? 1.861 7.643 -8.396 1.00 96.56 127 ALA A C 1
ATOM 923 O O . ALA A 1 127 ? 2.929 8.064 -8.839 1.00 96.56 127 ALA A O 1
ATOM 924 N N . LEU A 1 128 ? 1.451 6.388 -8.597 1.00 93.81 128 LEU A N 1
ATOM 925 C CA . LEU A 1 128 ? 2.242 5.385 -9.305 1.00 93.81 128 LEU A CA 1
ATOM 926 C C . LEU A 1 128 ? 2.377 5.730 -10.783 1.00 93.81 128 LEU A C 1
ATOM 928 O O . LEU A 1 128 ? 3.475 5.650 -11.321 1.00 93.81 128 LEU A O 1
ATOM 932 N N . PHE A 1 129 ? 1.301 6.195 -11.416 1.00 93.06 129 PHE A N 1
ATOM 933 C CA . PHE A 1 129 ? 1.362 6.714 -12.779 1.00 93.06 129 PHE A CA 1
ATOM 934 C C . PHE A 1 129 ? 2.357 7.874 -12.900 1.00 93.06 129 PHE A C 1
ATOM 936 O O . PHE A 1 129 ? 3.209 7.871 -13.781 1.00 93.06 129 PHE A O 1
ATOM 943 N N . VAL A 1 130 ? 2.297 8.848 -11.985 1.00 95.31 130 VAL A N 1
ATOM 944 C CA . VAL A 1 130 ? 3.183 10.024 -12.020 1.00 95.31 130 VAL A CA 1
ATOM 945 C C . VAL A 1 130 ? 4.641 9.652 -11.738 1.00 95.31 130 VAL A C 1
ATOM 947 O O . VAL A 1 130 ? 5.542 10.124 -12.426 1.00 95.31 130 VAL A O 1
ATOM 950 N N . THR A 1 131 ? 4.889 8.815 -10.731 1.00 93.56 131 THR A N 1
ATOM 951 C CA . THR A 1 131 ? 6.248 8.417 -10.328 1.00 93.56 131 THR A CA 1
ATOM 952 C C . THR A 1 131 ? 6.872 7.399 -11.279 1.00 93.56 131 THR A C 1
ATOM 954 O O . THR A 1 131 ? 8.088 7.400 -11.447 1.00 93.56 131 THR A O 1
ATOM 957 N N . GLY A 1 132 ? 6.049 6.565 -11.916 1.00 90.69 132 GLY A N 1
ATOM 958 C CA . GLY A 1 132 ? 6.451 5.577 -12.910 1.00 90.69 132 GLY A CA 1
ATOM 959 C C . GLY A 1 132 ? 6.511 6.118 -14.337 1.00 90.69 132 GLY A C 1
ATOM 960 O O . GLY A 1 132 ? 7.112 5.470 -15.179 1.00 90.69 132 GLY A O 1
ATOM 961 N N . TYR A 1 133 ? 5.957 7.304 -14.624 1.00 92.25 133 TYR A N 1
ATOM 962 C CA . TYR A 1 133 ? 5.967 7.924 -15.957 1.00 92.25 133 TYR A CA 1
ATOM 963 C C . TYR A 1 133 ? 7.322 7.871 -16.697 1.00 92.25 133 TYR A C 1
ATOM 965 O O . TYR A 1 133 ? 7.316 7.508 -17.873 1.00 92.25 133 TYR A O 1
ATOM 973 N N . PRO A 1 134 ? 8.480 8.184 -16.067 1.00 91.69 134 PRO A N 1
ATOM 974 C CA . PRO A 1 134 ? 9.772 8.143 -16.758 1.00 91.69 134 PRO A CA 1
ATOM 975 C C . PRO A 1 134 ? 10.333 6.727 -16.981 1.00 91.69 134 PRO A C 1
ATOM 977 O O . PRO A 1 134 ? 11.410 6.608 -17.561 1.00 91.69 134 PRO A O 1
ATOM 980 N N . LEU A 1 135 ? 9.666 5.681 -16.487 1.00 88.44 135 LEU A N 1
ATOM 981 C CA . LEU A 1 135 ? 10.143 4.298 -16.522 1.00 88.44 135 LEU A CA 1
ATOM 982 C C . LEU A 1 135 ? 9.602 3.542 -17.734 1.00 88.44 135 LEU A C 1
ATOM 984 O O . LEU A 1 135 ? 8.539 3.862 -18.276 1.00 88.44 135 LEU A O 1
ATOM 988 N N . GLU A 1 136 ? 10.324 2.503 -18.145 1.00 84.88 136 GLU A N 1
ATOM 989 C CA . GLU A 1 136 ? 9.887 1.656 -19.251 1.00 84.88 136 GLU A CA 1
ATOM 990 C C . GLU A 1 136 ? 8.611 0.884 -18.869 1.00 84.88 136 GLU A C 1
ATOM 992 O O . GLU A 1 136 ? 8.454 0.407 -17.745 1.00 84.88 136 GLU A O 1
ATOM 997 N N . GLY A 1 137 ? 7.658 0.784 -19.803 1.00 80.00 137 GLY A N 1
ATOM 998 C CA . GLY A 1 137 ? 6.376 0.102 -19.573 1.00 80.00 137 GLY A CA 1
ATOM 999 C C . GLY A 1 137 ? 5.337 0.909 -18.783 1.00 80.00 137 GLY A C 1
ATOM 1000 O O . GLY A 1 137 ? 4.275 0.376 -18.450 1.00 80.00 137 GLY A O 1
ATOM 1001 N N . SER A 1 138 ? 5.591 2.196 -18.517 1.00 83.88 138 SER A N 1
ATOM 1002 C CA . SER A 1 138 ? 4.693 3.064 -17.743 1.00 83.88 138 SER A CA 1
ATOM 1003 C C . SER A 1 138 ? 3.292 3.221 -18.345 1.00 83.88 138 SER A C 1
ATOM 1005 O O . SER A 1 138 ? 2.324 3.393 -17.606 1.00 83.88 138 SER A O 1
ATOM 1007 N N . GLU A 1 139 ? 3.142 3.061 -19.660 1.00 81.75 139 GLU A N 1
ATOM 1008 C CA . GLU A 1 139 ? 1.854 3.117 -20.367 1.00 81.75 139 GLU A CA 1
ATOM 1009 C C . GLU A 1 139 ? 0.841 2.080 -19.856 1.00 81.75 139 GLU A C 1
ATOM 1011 O O . GLU A 1 139 ? -0.367 2.325 -19.851 1.00 81.75 139 GLU A O 1
ATOM 1016 N N . ALA A 1 140 ? 1.321 0.933 -19.365 1.00 80.06 140 ALA A N 1
ATOM 1017 C CA . ALA A 1 140 ? 0.465 -0.124 -18.842 1.00 80.06 140 ALA A CA 1
ATOM 1018 C C . ALA A 1 140 ? -0.050 0.159 -17.419 1.00 80.06 140 ALA A C 1
ATOM 1020 O O . ALA A 1 140 ? -1.010 -0.482 -16.989 1.00 80.06 140 ALA A O 1
ATOM 1021 N N . THR A 1 141 ? 0.532 1.116 -16.684 1.00 80.06 141 THR A N 1
ATOM 1022 C CA . THR A 1 141 ? 0.203 1.355 -15.262 1.00 80.06 141 THR A CA 1
ATOM 1023 C C . THR A 1 141 ? -1.249 1.753 -15.025 1.00 80.06 141 THR A C 1
ATOM 1025 O O . THR A 1 141 ? -1.853 1.298 -14.057 1.00 80.06 141 THR A O 1
ATOM 1028 N N . LEU A 1 142 ? -1.828 2.567 -15.914 1.00 85.38 142 LEU A N 1
ATOM 1029 C CA . LEU A 1 142 ? -3.245 2.950 -15.889 1.00 85.38 142 LEU A CA 1
ATOM 1030 C C . LEU A 1 142 ? -4.101 2.130 -16.862 1.00 85.38 142 LEU A C 1
ATOM 1032 O O . LEU A 1 142 ? -5.264 2.471 -17.090 1.00 85.38 142 LEU A O 1
ATOM 1036 N N . SER A 1 143 ? -3.563 1.047 -17.433 1.00 88.31 143 SER A N 1
ATOM 1037 C CA . SER A 1 143 ? -4.377 0.145 -18.246 1.00 88.31 143 SER A CA 1
ATOM 1038 C C . SER A 1 143 ? -5.499 -0.461 -17.399 1.00 88.31 143 SER A C 1
ATOM 1040 O O . SER A 1 143 ? -5.325 -0.746 -16.210 1.00 88.31 143 SER A O 1
ATOM 1042 N N . ALA A 1 144 ? -6.667 -0.656 -18.013 1.00 88.88 144 ALA A N 1
ATOM 1043 C CA . ALA A 1 144 ? -7.846 -1.156 -17.310 1.00 88.88 144 ALA A CA 1
ATOM 1044 C C . ALA A 1 144 ? -7.588 -2.518 -16.644 1.00 88.88 144 ALA A C 1
ATOM 1046 O O . ALA A 1 144 ? -8.040 -2.741 -15.521 1.00 88.88 144 ALA A O 1
ATOM 1047 N N . ASP A 1 145 ? -6.820 -3.391 -17.299 1.00 84.38 145 ASP A N 1
ATOM 1048 C CA . ASP A 1 145 ? -6.485 -4.719 -16.783 1.00 84.38 145 ASP A CA 1
ATOM 1049 C C . ASP A 1 145 ? -5.569 -4.644 -15.557 1.00 84.38 145 ASP A C 1
ATOM 1051 O O . ASP A 1 145 ? -5.836 -5.310 -14.554 1.00 84.38 145 ASP A O 1
ATOM 1055 N N . VAL A 1 146 ? -4.538 -3.789 -15.589 1.00 85.44 146 VAL A N 1
ATOM 1056 C CA . VAL A 1 146 ? -3.637 -3.586 -14.444 1.00 85.44 146 VAL A CA 1
ATOM 1057 C C . VAL A 1 146 ? -4.391 -2.954 -13.280 1.00 85.44 146 VAL A C 1
ATOM 1059 O O . VAL A 1 146 ? -4.367 -3.495 -12.179 1.00 85.44 146 VAL A O 1
ATOM 1062 N N . VAL A 1 147 ? -5.130 -1.865 -13.514 1.00 90.69 147 VAL A N 1
ATOM 1063 C CA . VAL A 1 147 ? -5.911 -1.183 -12.467 1.00 90.69 147 VAL A CA 1
ATOM 1064 C C . VAL A 1 147 ? -6.898 -2.146 -11.811 1.00 90.69 147 VAL A C 1
ATOM 1066 O O . VAL A 1 147 ? -6.985 -2.196 -10.585 1.00 90.69 147 VAL A O 1
ATOM 1069 N N . ARG A 1 148 ? -7.626 -2.934 -12.612 1.00 89.06 148 ARG A N 1
ATOM 1070 C CA . ARG A 1 148 ? -8.571 -3.933 -12.107 1.00 89.06 148 ARG A CA 1
ATOM 1071 C C . ARG A 1 148 ? -7.865 -4.993 -11.271 1.00 89.06 148 ARG A C 1
ATOM 1073 O O . ARG A 1 148 ? -8.340 -5.325 -10.189 1.00 89.06 148 ARG A O 1
ATOM 1080 N N . ARG A 1 149 ? -6.738 -5.514 -11.754 1.00 83.38 149 ARG A N 1
ATOM 1081 C CA . ARG A 1 149 ? -5.975 -6.543 -11.047 1.00 83.38 149 ARG A CA 1
ATOM 1082 C C . ARG A 1 149 ? -5.456 -6.039 -9.705 1.00 83.38 149 ARG A C 1
ATOM 1084 O O . ARG A 1 149 ? -5.619 -6.727 -8.701 1.00 83.38 149 ARG A O 1
ATOM 1091 N N . VAL A 1 150 ? -4.877 -4.839 -9.686 1.00 88.38 150 VAL A N 1
ATOM 1092 C CA . VAL A 1 150 ? -4.392 -4.187 -8.462 1.00 88.38 150 VAL A CA 1
ATOM 1093 C C . VAL A 1 150 ? -5.564 -3.955 -7.504 1.00 88.38 150 VAL A C 1
ATOM 1095 O O . V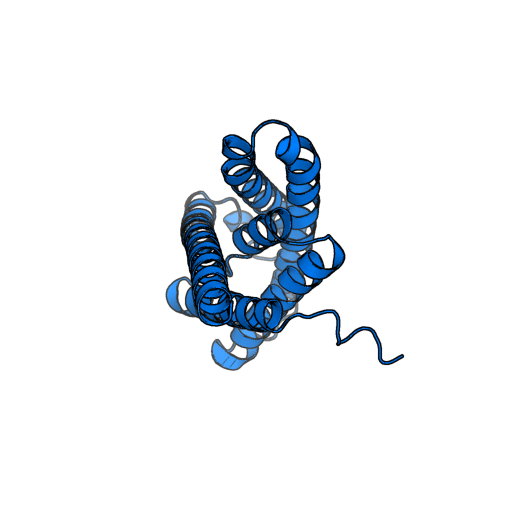AL A 1 150 ? -5.471 -4.322 -6.338 1.00 88.38 150 VAL A O 1
ATOM 1098 N N . PHE A 1 151 ? -6.711 -3.477 -8.003 1.00 91.69 151 PHE A N 1
ATOM 1099 C CA . PHE A 1 151 ? -7.918 -3.298 -7.191 1.00 91.69 151 PHE A CA 1
ATOM 1100 C C . PHE A 1 151 ? -8.387 -4.598 -6.535 1.00 91.69 151 PHE A C 1
ATOM 1102 O O . PHE A 1 151 ? -8.677 -4.603 -5.343 1.00 91.69 151 PHE A O 1
ATOM 1109 N N . GLU A 1 152 ? -8.467 -5.698 -7.287 1.00 87.50 152 GLU A N 1
ATOM 1110 C CA . GLU A 1 152 ? -8.892 -7.001 -6.760 1.00 87.50 152 GLU A CA 1
ATOM 1111 C C . GLU A 1 152 ? -7.957 -7.481 -5.638 1.00 87.50 152 GLU A C 1
ATOM 1113 O O . GLU A 1 152 ? -8.427 -7.913 -4.582 1.00 87.50 152 GLU A O 1
ATOM 1118 N N . VAL A 1 153 ? -6.641 -7.352 -5.837 1.00 84.81 153 VAL A N 1
ATOM 1119 C CA . VAL A 1 153 ? -5.626 -7.736 -4.844 1.00 84.81 153 VAL A CA 1
ATOM 1120 C C . VAL A 1 153 ? -5.716 -6.867 -3.592 1.00 84.81 153 VAL A C 1
ATOM 1122 O O . VAL A 1 153 ? -5.795 -7.399 -2.483 1.00 84.81 153 VAL A O 1
ATOM 1125 N N . ASP A 1 154 ? -5.759 -5.544 -3.752 1.00 90.69 154 ASP A N 1
ATOM 1126 C CA . ASP A 1 154 ? -5.884 -4.608 -2.637 1.00 90.69 154 ASP A CA 1
ATOM 1127 C C . ASP A 1 154 ? -7.208 -4.798 -1.886 1.00 90.69 154 ASP A C 1
ATOM 1129 O O . ASP A 1 154 ? -7.228 -4.786 -0.657 1.00 90.69 154 ASP A O 1
ATOM 1133 N N . PHE A 1 155 ? -8.319 -5.020 -2.589 1.00 91.00 155 PHE A N 1
ATOM 1134 C CA . PHE A 1 155 ? -9.631 -5.200 -1.969 1.00 91.00 155 PHE A CA 1
ATOM 1135 C C . PHE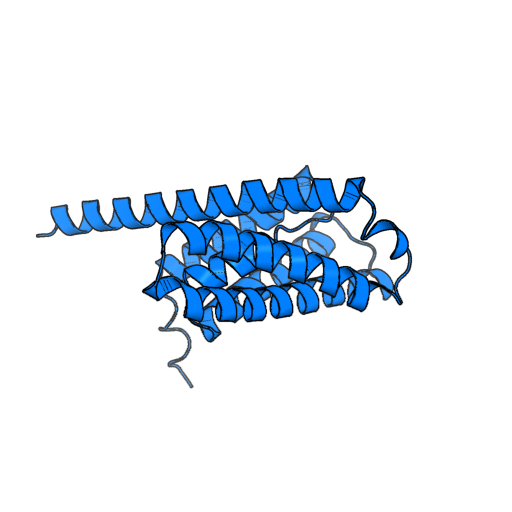 A 1 155 ? -9.675 -6.456 -1.093 1.00 91.00 155 PHE A C 1
ATOM 1137 O O . PHE A 1 155 ? -10.093 -6.395 0.068 1.00 91.00 155 PHE A O 1
ATOM 1144 N N . VAL A 1 156 ? -9.196 -7.589 -1.620 1.00 86.75 156 VAL A N 1
ATOM 1145 C CA . VAL A 1 156 ? -9.113 -8.848 -0.866 1.00 86.75 156 VAL A CA 1
ATOM 1146 C C . VAL A 1 156 ? -8.162 -8.700 0.318 1.00 86.75 156 VAL A C 1
ATOM 1148 O O . VAL A 1 156 ? -8.508 -9.096 1.434 1.00 86.75 156 VAL A O 1
ATOM 1151 N N . ALA A 1 157 ? -6.990 -8.095 0.109 1.00 86.62 157 ALA A N 1
ATOM 1152 C CA . ALA A 1 157 ? -6.014 -7.899 1.171 1.00 86.62 157 ALA A CA 1
ATOM 1153 C C . ALA A 1 157 ? -6.548 -6.986 2.280 1.00 86.62 157 ALA A C 1
ATOM 1155 O O . ALA A 1 157 ? -6.421 -7.306 3.460 1.00 86.62 157 ALA A O 1
ATOM 1156 N N . PHE A 1 158 ? -7.204 -5.885 1.920 1.00 91.00 158 PHE A N 1
ATOM 1157 C CA . PHE A 1 158 ? -7.806 -4.965 2.876 1.00 91.00 158 PHE A CA 1
ATOM 1158 C C . PHE A 1 158 ? -8.890 -5.654 3.709 1.00 91.00 158 PHE A C 1
ATOM 1160 O O . PHE A 1 158 ? -8.870 -5.571 4.938 1.00 91.00 158 PHE A O 1
ATOM 1167 N N . GLY A 1 159 ? -9.790 -6.401 3.060 1.00 89.75 159 GLY A N 1
ATOM 1168 C CA . GLY A 1 159 ? -10.804 -7.202 3.746 1.00 89.75 159 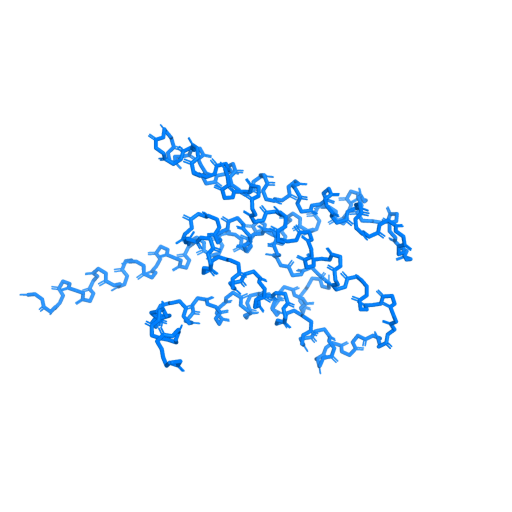GLY A CA 1
ATOM 1169 C C . GLY A 1 159 ? -10.188 -8.223 4.705 1.00 89.75 159 GLY A C 1
ATOM 1170 O O . GLY A 1 159 ? -10.600 -8.308 5.863 1.00 89.75 159 GLY A O 1
ATOM 1171 N N . ALA A 1 160 ? -9.151 -8.941 4.265 1.00 84.75 160 ALA A N 1
ATOM 1172 C CA . ALA A 1 160 ? -8.430 -9.895 5.101 1.00 84.75 160 ALA A CA 1
ATOM 1173 C C . ALA A 1 160 ? -7.795 -9.223 6.330 1.00 84.75 160 ALA A C 1
ATOM 1175 O O . ALA A 1 160 ? -7.926 -9.735 7.440 1.00 84.75 160 ALA A O 1
ATOM 1176 N N . LEU A 1 161 ? -7.168 -8.053 6.169 1.00 87.06 161 LEU A N 1
ATOM 1177 C CA . LEU A 1 161 ? -6.578 -7.297 7.277 1.00 87.06 161 LEU A CA 1
ATOM 1178 C C . LEU A 1 161 ? -7.625 -6.822 8.289 1.00 87.06 161 LEU A C 1
ATOM 1180 O O . LEU A 1 161 ? -7.396 -6.910 9.496 1.00 87.06 161 LEU A O 1
ATOM 1184 N N . LEU A 1 162 ? -8.793 -6.375 7.822 1.00 89.75 162 LEU A N 1
ATOM 1185 C CA . LEU A 1 162 ? -9.899 -5.998 8.703 1.00 89.75 162 LEU A CA 1
ATOM 1186 C C . LEU A 1 162 ? -10.436 -7.197 9.494 1.00 89.75 162 LEU A C 1
ATOM 1188 O O . LEU A 1 162 ? -10.647 -7.084 10.703 1.00 89.75 162 LEU A O 1
ATOM 1192 N N . VAL A 1 163 ? -10.615 -8.350 8.841 1.00 87.50 163 VAL A N 1
ATOM 1193 C CA . VAL A 1 163 ? -11.044 -9.589 9.509 1.00 87.50 163 VAL A CA 1
ATOM 1194 C C . VAL A 1 163 ? -10.008 -10.032 10.537 1.00 87.50 163 VAL A C 1
ATOM 1196 O O . VAL A 1 163 ? -10.371 -10.344 11.669 1.00 87.50 163 VAL A O 1
ATOM 1199 N N . LEU A 1 164 ? -8.720 -10.009 10.187 1.00 84.44 164 LEU A N 1
ATOM 1200 C CA . LEU A 1 164 ? -7.634 -10.354 11.105 1.00 84.44 164 LEU A CA 1
ATOM 1201 C C . LEU A 1 164 ? -7.619 -9.437 12.330 1.00 84.44 164 LEU A C 1
ATOM 1203 O O . LEU A 1 164 ? -7.533 -9.924 13.456 1.00 84.44 164 LEU A O 1
ATOM 1207 N N . GLN A 1 165 ? -7.761 -8.127 12.126 1.00 86.25 165 GLN A N 1
ATOM 1208 C CA . GLN A 1 165 ? -7.841 -7.161 13.218 1.00 86.25 165 GLN A CA 1
ATOM 1209 C C . GLN A 1 165 ? -9.050 -7.425 14.121 1.00 86.25 165 GLN A C 1
ATOM 1211 O O . GLN A 1 165 ? -8.935 -7.359 15.343 1.00 86.25 165 GLN A O 1
ATOM 1216 N N . TRP A 1 166 ? -10.204 -7.748 13.538 1.00 87.44 166 TRP A N 1
ATOM 1217 C CA . TRP A 1 166 ? -11.412 -8.079 14.290 1.00 87.44 166 TRP A CA 1
ATOM 1218 C C . TRP A 1 166 ? -11.266 -9.377 15.099 1.00 87.44 166 TRP A C 1
ATOM 1220 O O . TRP A 1 166 ? -11.600 -9.416 16.282 1.00 87.44 166 TRP A O 1
ATOM 1230 N N . VAL A 1 167 ? -10.695 -10.430 14.511 1.00 83.44 167 VAL A N 1
ATOM 1231 C CA . VAL A 1 167 ? -10.400 -11.683 15.227 1.00 83.44 167 VAL A CA 1
ATOM 1232 C C . VAL A 1 167 ? -9.417 -11.433 16.371 1.00 83.44 167 VAL A C 1
ATOM 1234 O O . VAL A 1 167 ? -9.613 -11.935 17.479 1.00 83.44 167 VAL A O 1
ATOM 1237 N N . TRP A 1 168 ? -8.387 -10.620 16.132 1.00 84.31 168 TRP A N 1
ATOM 1238 C CA . TRP A 1 168 ? -7.386 -10.274 17.136 1.00 84.31 168 TRP A CA 1
ATOM 1239 C C . TRP A 1 168 ? -7.991 -9.538 18.337 1.00 84.31 168 TRP A C 1
ATOM 1241 O O . TRP A 1 168 ? -7.689 -9.868 19.488 1.00 84.31 168 TRP A O 1
ATOM 1251 N N . THR A 1 169 ? -8.862 -8.555 18.097 1.00 86.31 169 THR A N 1
ATOM 1252 C CA . THR A 1 169 ? -9.520 -7.817 19.183 1.00 86.31 169 THR A CA 1
ATOM 1253 C C . THR A 1 169 ? -10.456 -8.717 19.984 1.00 86.31 169 THR A C 1
ATOM 1255 O O . THR A 1 169 ? -10.382 -8.704 21.213 1.00 86.31 169 THR A O 1
ATOM 1258 N N . MET A 1 170 ? -11.245 -9.574 19.327 1.00 83.94 170 MET A N 1
ATOM 1259 C CA . MET A 1 170 ? -12.098 -10.553 20.012 1.00 83.94 170 MET A CA 1
ATOM 1260 C C . MET A 1 170 ? -11.302 -11.536 20.875 1.00 83.94 170 MET A C 1
ATOM 1262 O O . MET A 1 170 ? -11.669 -11.789 22.024 1.00 83.94 170 MET A O 1
ATOM 1266 N N . ALA A 1 171 ? -10.199 -12.079 20.350 1.00 81.56 171 ALA A N 1
ATOM 1267 C CA . ALA A 1 171 ? -9.362 -13.025 21.083 1.00 81.56 171 ALA A CA 1
ATOM 1268 C C . ALA A 1 171 ? -8.780 -12.388 22.355 1.00 81.56 171 ALA A C 1
ATOM 1270 O O . ALA A 1 171 ? -8.801 -12.997 23.426 1.00 81.56 171 ALA A O 1
ATOM 1271 N N . ARG A 1 172 ? -8.327 -11.129 22.270 1.00 82.75 172 ARG A N 1
ATOM 1272 C CA . ARG A 1 172 ? -7.829 -10.380 23.433 1.00 82.75 172 ARG A CA 1
ATOM 1273 C C . ARG A 1 172 ? -8.909 -10.140 24.482 1.00 82.75 172 ARG A C 1
ATOM 1275 O O . ARG A 1 172 ? -8.633 -10.308 25.668 1.00 82.75 172 ARG A O 1
ATOM 1282 N N . SER A 1 173 ? -10.122 -9.786 24.064 1.00 79.19 173 SER A N 1
ATOM 1283 C CA . SER A 1 173 ? -11.255 -9.614 24.980 1.00 79.19 173 SER A CA 1
ATOM 1284 C C . SER A 1 173 ? -11.600 -10.917 25.707 1.00 79.19 173 SER A C 1
ATOM 1286 O O . SER A 1 173 ? -11.801 -10.904 26.919 1.00 79.19 173 SER A O 1
ATOM 1288 N N . ALA A 1 174 ? -11.587 -12.052 25.002 1.00 75.31 174 ALA A N 1
ATOM 1289 C CA . ALA A 1 174 ? -11.857 -13.363 25.591 1.00 75.31 174 ALA A CA 1
ATOM 1290 C C . ALA A 1 174 ? -10.780 -13.808 26.598 1.00 75.31 174 ALA A C 1
ATOM 1292 O O . ALA A 1 174 ? -11.106 -14.402 27.622 1.00 75.31 174 ALA A O 1
ATOM 1293 N N . VAL A 1 175 ? -9.502 -13.516 26.333 1.00 75.38 175 VAL A N 1
ATOM 1294 C CA . VAL A 1 175 ? -8.400 -13.810 27.268 1.00 75.38 175 VAL A CA 1
ATOM 1295 C C . VAL A 1 175 ? -8.473 -12.911 28.501 1.00 75.38 175 VAL A C 1
ATOM 1297 O O . VAL A 1 175 ? -8.347 -13.403 29.618 1.00 75.38 175 VAL A O 1
ATOM 1300 N N . SER A 1 176 ? -8.748 -11.614 28.327 1.00 73.62 176 SER A N 1
ATOM 1301 C CA . SER A 1 176 ? -8.898 -10.685 29.454 1.00 73.62 176 SER A CA 1
ATOM 1302 C C . SER A 1 176 ? -10.051 -11.075 30.383 1.00 73.62 176 SER A C 1
ATOM 1304 O O . SER A 1 176 ? -9.911 -10.946 31.592 1.00 73.62 176 SER A O 1
ATOM 1306 N N . ALA A 1 177 ? -11.161 -11.585 29.838 1.00 67.50 177 ALA A N 1
ATOM 1307 C CA . ALA A 1 177 ? -12.307 -12.051 30.622 1.00 67.50 177 ALA A CA 1
ATOM 1308 C C . ALA A 1 177 ? -12.043 -13.360 31.391 1.00 67.50 177 ALA A C 1
ATOM 1310 O O . ALA A 1 177 ? -12.759 -13.658 32.337 1.00 67.50 177 ALA A O 1
ATOM 1311 N N . LYS A 1 178 ? -11.032 -14.148 30.998 1.00 64.75 178 LYS A N 1
ATOM 1312 C CA . LYS A 1 178 ? -10.625 -15.375 31.709 1.00 64.75 178 LYS A CA 1
ATOM 1313 C C . LYS A 1 178 ? -9.649 -15.121 32.863 1.00 64.75 178 LYS A C 1
ATOM 1315 O O . LYS A 1 178 ? -9.410 -16.033 33.648 1.00 64.75 178 LYS A O 1
ATOM 1320 N N . HIS A 1 179 ? -9.058 -13.929 32.932 1.00 56.12 179 HIS A N 1
ATOM 1321 C CA . HIS A 1 179 ? -8.086 -13.533 33.958 1.00 56.12 179 HIS A CA 1
ATOM 1322 C C . HIS A 1 179 ? -8.625 -12.479 34.942 1.00 56.12 179 HIS A C 1
ATOM 1324 O O . HIS A 1 179 ? -7.861 -12.007 35.783 1.00 56.12 179 HIS A O 1
ATOM 1330 N N . ALA A 1 180 ? -9.902 -12.108 34.821 1.00 55.00 180 ALA A N 1
ATOM 1331 C CA . ALA A 1 180 ? -10.643 -11.280 35.773 1.00 55.00 180 ALA A CA 1
ATOM 1332 C C . ALA A 1 180 ? -11.488 -12.175 36.687 1.00 55.00 180 ALA A C 1
ATOM 1334 O O . ALA A 1 180 ? -11.623 -11.819 37.877 1.00 55.00 180 ALA A O 1
#

pLDDT: mean 82.35, std 15.22, range [36.25, 98.31]